Protein AF-A0A167JIA6-F1 (afdb_monomer_lite)

Organism: Phycomyces blakesleeanus (strain ATCC 8743b / DSM 1359 / FGSC 10004 / NBRC 33097 / NRRL 1555) (NCBI:txid763407)

Sequence (153 aa):
ALYAGSQFKGLQTCGSSSYEVVVDIQRVDLNESMLSGYLNIKGLTTEFPELTTYFEGEIIGPKHSFLTRKWQTQQIIDRRHWERFDSFKPYLEIFNRDGFVYDPTNKDFVYMRWKEQFLVPDHRVHTIDGASFAGFYYICYQRSTNKIIGFYY

InterPro domains:
  IPR018618 GID complex substrate-recognition subunit 4/10-like [PF09783] (2-153)
  IPR018618 GID complex substrate-recognition subunit 4/10-like [PTHR14534] (2-153)

Structure (mmCIF, N/CA/C/O backbone):
data_AF-A0A167JIA6-F1
#
_entry.id   AF-A0A167JIA6-F1
#
loop_
_atom_site.group_PDB
_atom_site.id
_atom_site.type_symbol
_atom_site.label_atom_id
_atom_site.label_alt_id
_atom_site.label_comp_id
_atom_site.label_asym_id
_atom_site.label_entity_id
_atom_site.label_seq_id
_atom_site.pdbx_PDB_ins_code
_atom_site.Cartn_x
_atom_site.Cartn_y
_atom_site.Cartn_z
_atom_site.occupancy
_atom_site.B_iso_or_equiv
_atom_site.auth_seq_id
_atom_site.auth_comp_id
_atom_site.auth_asym_id
_atom_site.auth_atom_id
_atom_site.pdbx_PDB_model_num
ATOM 1 N N . ALA A 1 1 ? 6.918 -10.920 7.165 1.00 89.69 1 ALA A N 1
ATOM 2 C CA . ALA A 1 1 ? 6.942 -10.900 5.689 1.00 89.69 1 ALA A CA 1
ATOM 3 C C . ALA A 1 1 ? 5.535 -10.593 5.188 1.00 89.69 1 ALA A C 1
ATOM 5 O O . ALA A 1 1 ? 4.600 -10.849 5.936 1.00 89.69 1 ALA A O 1
ATOM 6 N N . LEU A 1 2 ? 5.374 -10.066 3.971 1.00 94.25 2 LEU A N 1
ATOM 7 C CA . LEU A 1 2 ? 4.064 -9.861 3.342 1.00 94.25 2 LEU A CA 1
ATOM 8 C C . LEU A 1 2 ? 3.553 -11.187 2.755 1.00 94.25 2 LEU A C 1
ATOM 10 O O . LEU A 1 2 ? 4.050 -11.638 1.726 1.00 94.25 2 LEU A O 1
ATOM 14 N N . TYR A 1 3 ? 2.598 -11.824 3.430 1.00 96.31 3 TYR A N 1
ATOM 15 C CA . TYR A 1 3 ? 1.963 -13.078 3.001 1.00 96.31 3 TYR A CA 1
ATOM 16 C C . TYR A 1 3 ? 0.535 -13.197 3.561 1.00 96.31 3 TYR A C 1
ATOM 18 O O . TYR A 1 3 ? 0.153 -12.456 4.466 1.00 96.31 3 TYR A O 1
ATOM 26 N N . ALA A 1 4 ? -0.264 -14.124 3.033 1.00 96.88 4 ALA A N 1
ATOM 27 C CA . ALA A 1 4 ? -1.611 -14.399 3.538 1.00 96.88 4 ALA A CA 1
ATOM 28 C C . ALA A 1 4 ? -1.582 -14.860 5.010 1.00 96.88 4 ALA A C 1
ATOM 30 O O . ALA A 1 4 ? -0.923 -15.840 5.341 1.00 96.88 4 ALA A O 1
ATOM 31 N N . GLY A 1 5 ? -2.282 -14.148 5.891 1.00 96.31 5 GLY A N 1
ATOM 32 C CA . GLY A 1 5 ? -2.278 -14.350 7.343 1.00 96.31 5 GLY A CA 1
ATOM 33 C C . GLY A 1 5 ? -1.228 -13.527 8.098 1.00 96.31 5 GLY A C 1
ATOM 34 O O . GLY A 1 5 ? -1.175 -13.586 9.324 1.00 96.31 5 GLY A O 1
ATOM 35 N N . SER A 1 6 ? -0.387 -12.753 7.402 1.00 97.69 6 SER A N 1
ATOM 36 C CA . SER A 1 6 ? 0.538 -11.825 8.060 1.00 97.69 6 SER A CA 1
ATOM 37 C C . SER A 1 6 ? -0.193 -10.611 8.638 1.00 97.69 6 SER A C 1
ATOM 39 O O . SER A 1 6 ? -1.142 -10.105 8.041 1.00 97.69 6 SER A O 1
ATOM 41 N N . GLN A 1 7 ? 0.286 -10.124 9.785 1.00 98.00 7 GLN A N 1
ATOM 42 C CA . GLN A 1 7 ? -0.252 -8.947 10.462 1.00 98.00 7 GLN A CA 1
ATOM 43 C C . GLN A 1 7 ? 0.830 -7.875 10.620 1.00 98.00 7 GLN A C 1
ATOM 45 O O . GLN A 1 7 ? 1.978 -8.174 10.963 1.00 98.00 7 GLN A O 1
ATOM 50 N N . PHE A 1 8 ? 0.448 -6.619 10.409 1.00 98.19 8 PHE A N 1
ATOM 51 C CA . PHE A 1 8 ? 1.286 -5.445 10.631 1.00 98.19 8 PHE A CA 1
ATOM 52 C C . PHE A 1 8 ? 0.610 -4.515 11.635 1.00 98.19 8 PHE A C 1
ATOM 54 O O . PHE A 1 8 ? -0.603 -4.343 11.608 1.00 98.19 8 PHE A O 1
ATOM 61 N N . LYS A 1 9 ? 1.400 -3.911 12.523 1.00 98.25 9 LYS A N 1
ATOM 62 C CA . LYS A 1 9 ? 0.928 -2.928 13.504 1.00 98.25 9 LYS A CA 1
ATOM 63 C C . LYS A 1 9 ? 1.718 -1.645 13.341 1.00 98.25 9 LYS A C 1
ATOM 65 O O . LYS A 1 9 ? 2.930 -1.695 13.120 1.00 98.25 9 LYS A O 1
ATOM 70 N N . GLY A 1 10 ? 1.045 -0.513 13.449 1.00 97.06 10 GLY A N 1
ATOM 71 C CA . GLY A 1 10 ? 1.667 0.785 13.259 1.00 97.06 10 GLY A CA 1
ATOM 72 C C . GLY A 1 10 ? 0.759 1.926 13.672 1.00 97.06 10 GLY A C 1
ATOM 73 O O . GLY A 1 10 ? -0.178 1.750 14.449 1.00 97.06 10 GLY A O 1
ATOM 74 N N . LEU A 1 11 ? 1.075 3.106 13.150 1.00 97.00 11 LEU A N 1
ATOM 75 C CA . LEU A 1 11 ? 0.368 4.339 13.449 1.00 97.00 11 LEU A CA 1
ATOM 76 C C . LEU A 1 11 ? -0.023 5.038 12.149 1.00 97.00 11 LEU A C 1
ATOM 78 O O . LEU A 1 11 ? 0.791 5.129 11.228 1.00 97.00 11 LEU A O 1
ATOM 82 N N . GLN A 1 12 ? -1.238 5.577 12.108 1.00 95.62 12 GLN A N 1
ATOM 83 C CA . GLN A 1 12 ? -1.645 6.575 11.125 1.00 95.62 12 GLN A CA 1
ATOM 84 C C . GLN A 1 12 ? -1.611 7.950 11.785 1.00 95.62 12 GLN A C 1
ATOM 86 O O . GLN A 1 12 ? -2.302 8.184 12.775 1.00 95.62 12 GLN A O 1
ATOM 91 N N . THR A 1 13 ? -0.810 8.862 11.237 1.00 94.31 13 THR A N 1
ATOM 92 C CA . THR A 1 13 ? -0.661 10.222 11.760 1.00 94.31 13 THR A CA 1
ATOM 93 C C . THR A 1 13 ? -1.334 11.240 10.846 1.00 94.31 13 THR A C 1
ATOM 95 O O . THR A 1 13 ? -1.147 11.234 9.629 1.00 94.31 13 THR A O 1
ATOM 98 N N . CYS A 1 14 ? -2.126 12.131 11.440 1.00 88.38 14 CYS A N 1
ATOM 99 C CA . CYS A 1 14 ? -2.788 13.236 10.756 1.00 88.38 14 CYS A CA 1
ATOM 100 C C . CYS A 1 14 ? -2.626 14.505 11.596 1.00 88.38 14 CYS A C 1
ATOM 102 O O . CYS A 1 14 ? -3.234 14.645 12.657 1.00 88.38 14 CYS A O 1
ATOM 104 N N . GLY A 1 15 ? -1.777 15.430 11.139 1.00 88.19 15 GLY A N 1
ATOM 105 C CA . GLY A 1 15 ? -1.424 16.615 11.921 1.00 88.19 15 GLY A CA 1
ATOM 106 C C . GLY A 1 15 ? -0.779 16.232 13.257 1.00 88.19 15 GLY A C 1
ATOM 107 O O . GLY A 1 15 ? 0.251 15.563 13.276 1.00 88.19 15 GLY A O 1
ATOM 108 N N . SER A 1 16 ? -1.385 16.656 14.367 1.00 89.12 16 SER A N 1
ATOM 109 C CA . SER A 1 16 ? -0.950 16.326 15.732 1.00 89.12 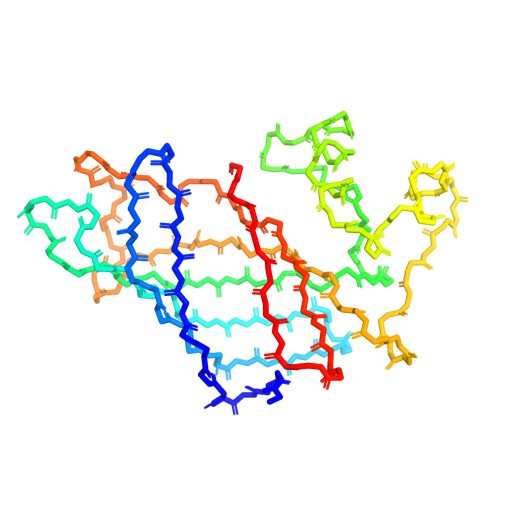16 SER A CA 1
ATOM 110 C C . SER A 1 16 ? -1.551 15.027 16.282 1.00 89.12 16 SER A C 1
ATOM 112 O O . SER A 1 16 ? -1.163 14.592 17.365 1.00 89.12 16 SER A O 1
ATOM 114 N N . SER A 1 17 ? -2.489 14.406 15.565 1.00 91.31 17 SER A N 1
ATOM 115 C CA . SER A 1 17 ? -3.176 13.191 16.002 1.00 91.31 17 SER A CA 1
ATOM 116 C C . SER A 1 17 ? -2.494 11.941 15.454 1.00 91.31 17 SER A C 1
ATOM 118 O O . SER A 1 17 ? -1.991 11.924 14.328 1.00 91.31 17 SER A O 1
ATOM 120 N N . SER A 1 18 ? -2.490 10.878 16.256 1.00 94.56 18 SER A N 1
ATOM 121 C CA . SER A 1 18 ? -1.925 9.577 15.905 1.00 94.56 18 SER A CA 1
ATOM 122 C C . SER A 1 18 ? -2.875 8.477 16.351 1.00 94.56 18 SER A C 1
ATOM 124 O O . SER A 1 18 ? -3.288 8.456 17.508 1.00 94.56 18 SER A O 1
ATOM 126 N N . TYR A 1 19 ? -3.176 7.557 15.444 1.00 94.69 19 TYR A N 1
ATOM 127 C CA . TYR A 1 19 ? -4.131 6.473 15.648 1.00 94.69 19 TYR A CA 1
ATOM 128 C C . TYR A 1 19 ? -3.432 5.131 15.491 1.00 94.69 19 TYR A C 1
ATOM 130 O O . TYR A 1 19 ? -2.643 4.953 14.561 1.00 94.69 19 TYR A O 1
ATOM 138 N N . GLU A 1 20 ? -3.714 4.191 16.389 1.00 96.56 20 GLU A N 1
ATOM 139 C CA . GLU A 1 20 ? -3.228 2.820 16.246 1.00 96.56 20 GLU A CA 1
ATOM 140 C C . GLU A 1 20 ? -3.899 2.154 15.051 1.00 96.56 2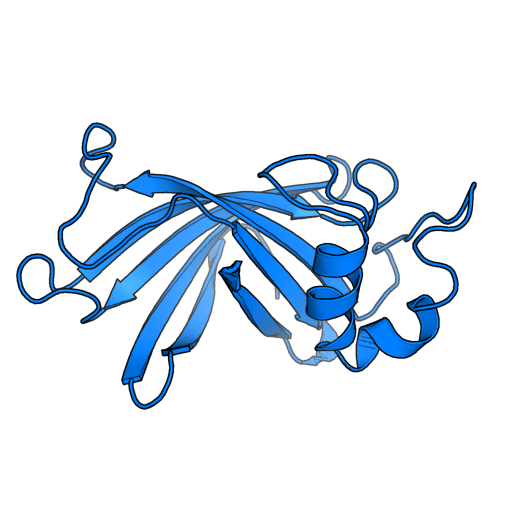0 GLU A C 1
ATOM 142 O O . GLU A 1 20 ? -5.119 2.233 14.895 1.00 96.56 20 GLU A O 1
ATOM 147 N N . VAL A 1 21 ? -3.087 1.492 14.227 1.00 97.50 21 VAL A N 1
ATOM 148 C CA . VAL A 1 21 ? -3.549 0.749 13.058 1.00 97.50 21 VAL A CA 1
ATOM 149 C C . VAL A 1 21 ? -3.028 -0.679 13.104 1.00 97.50 21 VAL A C 1
ATOM 151 O O . VAL A 1 21 ? -1.839 -0.918 13.346 1.00 97.50 21 VAL A O 1
ATOM 154 N N . VAL A 1 22 ? -3.916 -1.626 12.824 1.00 98.12 22 VAL A N 1
ATOM 155 C CA . VAL A 1 22 ? -3.593 -3.034 12.596 1.00 98.12 22 VAL A CA 1
ATOM 156 C C . VAL A 1 22 ? -4.034 -3.406 11.187 1.00 98.12 22 VAL A C 1
ATOM 158 O O . VAL A 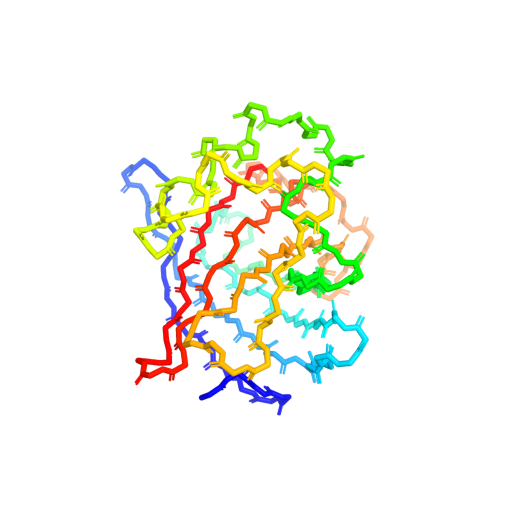1 22 ? -5.146 -3.098 10.773 1.00 98.12 22 VAL A O 1
ATOM 161 N N . VAL A 1 23 ? -3.148 -4.049 10.434 1.00 98.31 23 VAL A N 1
ATOM 162 C CA . VAL A 1 23 ? -3.423 -4.527 9.080 1.00 98.31 23 VAL A CA 1
ATOM 163 C C . VAL A 1 23 ? -3.285 -6.038 9.057 1.00 98.31 23 VAL A C 1
ATOM 165 O O . VAL A 1 23 ? -2.194 -6.556 9.296 1.00 98.31 23 VAL A O 1
ATOM 168 N N . ASP A 1 24 ? -4.368 -6.725 8.711 1.00 98.19 24 ASP A N 1
ATOM 169 C CA . ASP A 1 24 ? -4.422 -8.176 8.550 1.00 98.19 24 ASP A CA 1
ATOM 170 C C . ASP A 1 24 ? -4.494 -8.534 7.068 1.00 98.19 24 ASP A C 1
ATOM 172 O O . ASP A 1 24 ? -5.504 -8.310 6.399 1.00 98.19 24 ASP A O 1
ATOM 176 N N . ILE A 1 25 ? -3.418 -9.108 6.537 1.00 98.44 25 ILE A N 1
ATOM 177 C CA . ILE A 1 25 ? -3.326 -9.476 5.126 1.00 98.44 25 ILE A CA 1
ATOM 178 C C . ILE A 1 25 ? -4.057 -10.797 4.900 1.00 98.44 25 ILE A C 1
ATOM 180 O O . ILE A 1 25 ? -3.692 -11.816 5.477 1.00 98.44 25 ILE A O 1
ATOM 184 N N . GLN A 1 26 ? -5.060 -10.806 4.025 1.00 98.12 26 GLN A N 1
ATOM 185 C CA . GLN A 1 26 ? -5.860 -11.996 3.721 1.00 98.12 26 GLN A CA 1
ATOM 186 C C . GLN A 1 26 ? -5.323 -12.754 2.508 1.00 98.12 26 GLN A C 1
ATOM 188 O O . GLN A 1 26 ? -5.146 -13.970 2.557 1.00 98.12 26 GLN A O 1
ATOM 193 N N . ARG A 1 27 ? -5.014 -12.042 1.421 1.00 97.25 27 ARG A N 1
ATOM 194 C CA . ARG A 1 27 ? -4.503 -12.633 0.178 1.00 97.25 27 ARG A CA 1
ATOM 195 C C . ARG A 1 27 ? -3.344 -11.810 -0.357 1.00 97.25 27 ARG A C 1
ATOM 197 O O . ARG A 1 27 ? -3.383 -10.587 -0.300 1.00 97.25 27 ARG A O 1
ATOM 204 N N . VAL A 1 28 ? -2.345 -12.484 -0.921 1.00 96.81 28 VAL A N 1
ATOM 205 C CA . VAL A 1 28 ? -1.251 -11.864 -1.680 1.00 96.81 28 VAL A CA 1
ATOM 206 C C . VAL A 1 28 ? -1.011 -12.698 -2.927 1.00 96.81 28 VAL A C 1
ATOM 208 O O . VAL A 1 28 ? -0.800 -13.904 -2.826 1.00 96.81 28 VAL A O 1
ATOM 211 N N . ASP A 1 29 ? -1.039 -12.060 -4.090 1.00 95.69 29 ASP A N 1
ATOM 212 C CA . ASP A 1 29 ? -0.821 -12.701 -5.381 1.00 95.69 29 ASP A CA 1
ATOM 213 C C . ASP A 1 29 ? -0.004 -11.765 -6.280 1.00 95.69 29 ASP A C 1
ATOM 215 O O . ASP A 1 29 ? -0.522 -10.829 -6.889 1.00 95.69 29 ASP A O 1
ATOM 219 N N . LEU A 1 30 ? 1.313 -11.989 -6.330 1.00 91.75 30 LEU A N 1
ATOM 220 C CA . LEU A 1 30 ? 2.223 -11.155 -7.124 1.00 91.75 30 LEU A CA 1
ATOM 221 C C . LEU A 1 30 ? 1.986 -11.319 -8.631 1.00 91.75 30 LEU A C 1
ATOM 223 O O . LEU A 1 30 ? 2.121 -10.346 -9.372 1.00 91.75 30 LEU A O 1
ATOM 227 N N . ASN A 1 31 ? 1.588 -12.515 -9.076 1.00 91.75 31 ASN A N 1
ATOM 228 C CA . ASN A 1 31 ? 1.321 -12.802 -10.487 1.00 91.75 31 ASN A CA 1
ATOM 229 C C . ASN A 1 31 ? 0.058 -12.076 -10.958 1.00 91.75 31 ASN A C 1
ATOM 231 O O . ASN A 1 31 ? 0.014 -11.496 -12.048 1.00 91.75 31 ASN A O 1
ATOM 235 N N . GLU A 1 32 ? -0.959 -12.043 -10.098 1.00 95.44 32 GLU A N 1
ATOM 236 C CA . GLU A 1 32 ? -2.153 -11.239 -10.331 1.00 95.44 32 GLU A CA 1
ATOM 237 C C . GLU A 1 32 ? -1.971 -9.758 -10.005 1.00 95.44 32 GLU A C 1
ATOM 239 O O . GLU A 1 32 ? -2.814 -8.950 -10.374 1.00 95.44 32 GLU A O 1
ATOM 244 N N . SER A 1 33 ? -0.826 -9.375 -9.432 1.00 97.06 33 SER A N 1
ATOM 245 C CA . SER A 1 33 ? -0.548 -8.012 -8.972 1.00 97.06 33 SER A CA 1
ATOM 246 C C . SER A 1 33 ? -1.624 -7.499 -8.007 1.00 97.06 33 SER A C 1
ATOM 248 O O . SER A 1 33 ? -1.989 -6.325 -8.030 1.00 97.06 33 SER A O 1
ATOM 250 N N . MET A 1 34 ? -2.118 -8.387 -7.142 1.00 97.06 34 MET A N 1
ATOM 251 C CA . MET A 1 34 ? -3.221 -8.127 -6.224 1.00 97.06 34 MET A CA 1
ATOM 252 C C . MET A 1 34 ? -2.883 -8.533 -4.792 1.00 97.06 34 MET A C 1
ATOM 254 O O . MET A 1 34 ? -2.139 -9.480 -4.533 1.00 97.06 34 MET A O 1
ATOM 258 N N . LEU A 1 35 ? -3.501 -7.843 -3.843 1.00 98.06 35 LEU A N 1
ATOM 259 C CA . LEU A 1 35 ? -3.606 -8.281 -2.459 1.00 98.06 35 LEU A CA 1
ATOM 260 C C . LEU A 1 35 ? -4.928 -7.811 -1.858 1.00 98.06 35 LEU A C 1
ATOM 262 O O . LEU A 1 35 ? -5.595 -6.945 -2.414 1.00 98.06 35 LEU A O 1
ATOM 266 N N . SER A 1 36 ? -5.299 -8.358 -0.713 1.00 98.44 36 SER A N 1
ATOM 267 C CA . SER A 1 36 ? -6.419 -7.839 0.064 1.00 98.44 36 SER A CA 1
ATOM 268 C C . SER A 1 36 ? -6.212 -8.081 1.545 1.00 98.44 36 SER A C 1
ATOM 270 O O . SER A 1 36 ? -5.400 -8.921 1.952 1.00 98.44 36 SER A O 1
ATOM 272 N N . GLY A 1 37 ? -6.937 -7.327 2.358 1.00 98.38 37 GLY A N 1
ATOM 273 C CA . GLY A 1 37 ? -6.804 -7.396 3.799 1.00 98.38 37 GLY A CA 1
ATOM 274 C C . GLY A 1 37 ? -7.865 -6.602 4.535 1.00 98.38 37 GLY A C 1
ATOM 275 O O . GLY A 1 37 ? -8.760 -6.010 3.931 1.00 98.38 37 GLY A O 1
ATOM 276 N N . TYR A 1 38 ? -7.723 -6.584 5.852 1.00 98.12 38 TYR A N 1
ATOM 277 C CA . TYR A 1 38 ? -8.474 -5.703 6.729 1.00 98.12 38 TYR A CA 1
ATOM 278 C C . TYR A 1 38 ? -7.546 -4.636 7.292 1.00 98.12 38 TYR A C 1
ATOM 280 O O . TYR A 1 38 ? -6.421 -4.941 7.689 1.00 98.12 38 TYR A O 1
ATOM 288 N N . LEU A 1 39 ? -8.018 -3.395 7.313 1.00 97.88 39 LEU A N 1
ATOM 289 C CA . LEU A 1 39 ? -7.381 -2.289 8.009 1.00 97.88 39 LEU A CA 1
ATOM 290 C C . LEU A 1 39 ? -8.270 -1.925 9.188 1.00 97.88 39 LEU A C 1
ATOM 292 O O . LEU A 1 39 ? -9.434 -1.579 9.023 1.00 97.88 39 LEU A O 1
ATOM 296 N N . ASN A 1 40 ? -7.712 -2.030 10.381 1.00 96.75 40 ASN A N 1
ATOM 297 C CA . ASN A 1 40 ? -8.353 -1.673 11.627 1.00 96.75 40 ASN A CA 1
ATOM 298 C C . ASN A 1 40 ? -7.681 -0.421 12.188 1.00 96.75 40 ASN A C 1
ATOM 300 O O . ASN A 1 40 ? -6.458 -0.395 12.312 1.00 96.75 40 ASN A O 1
ATOM 304 N N . ILE A 1 41 ? -8.463 0.603 12.516 1.00 94.94 41 ILE A N 1
ATOM 305 C CA . ILE A 1 41 ? -7.988 1.861 13.093 1.00 94.94 41 ILE A CA 1
ATOM 306 C C . ILE A 1 41 ? -8.754 2.184 14.374 1.00 94.94 41 ILE A C 1
ATOM 308 O O . ILE A 1 41 ? -9.983 2.100 14.421 1.00 94.94 41 ILE A O 1
ATOM 312 N N . LYS A 1 42 ? -8.023 2.583 15.417 1.00 93.44 42 LYS A N 1
ATOM 313 C CA . LYS A 1 42 ? -8.588 2.890 16.737 1.00 93.44 42 LYS A CA 1
ATOM 314 C C . LYS A 1 42 ? -8.580 4.379 17.040 1.00 93.44 42 LYS A C 1
ATOM 316 O O . LYS A 1 42 ? -7.598 5.072 16.786 1.00 93.44 42 LYS A O 1
ATOM 321 N N . GLY A 1 43 ? -9.670 4.848 17.641 1.00 88.31 43 GLY A N 1
ATOM 322 C CA . GLY A 1 43 ? -9.820 6.208 18.155 1.00 88.31 43 GLY A CA 1
ATOM 323 C C . GLY A 1 43 ? -10.029 7.280 17.087 1.00 88.31 43 GLY A C 1
ATOM 324 O O . GLY A 1 43 ? -9.889 8.457 17.404 1.00 88.31 43 GLY A O 1
ATOM 325 N N . LEU A 1 44 ? -10.344 6.901 15.841 1.00 86.88 44 LEU A N 1
ATOM 326 C CA . LEU A 1 44 ? -10.555 7.864 14.754 1.00 86.88 44 LEU A CA 1
ATOM 327 C C . LEU A 1 44 ? -11.800 8.733 14.985 1.00 86.88 44 LEU A C 1
ATOM 329 O O . LEU A 1 44 ? -11.793 9.915 14.654 1.00 86.88 44 LEU A O 1
ATOM 333 N N . THR A 1 45 ? -12.851 8.159 15.575 1.00 83.69 45 THR A N 1
ATOM 334 C CA . THR A 1 45 ? -14.106 8.859 15.883 1.00 83.69 45 THR A CA 1
ATOM 335 C C . THR A 1 45 ? -14.525 8.592 17.325 1.00 83.69 45 THR A C 1
ATOM 337 O O . THR A 1 45 ? -14.122 7.593 17.921 1.00 83.69 45 THR A O 1
ATOM 340 N N . THR A 1 46 ? -15.335 9.483 17.901 1.00 81.19 46 THR A N 1
ATOM 341 C CA . THR A 1 46 ? -15.881 9.297 19.255 1.00 81.19 46 THR A CA 1
ATOM 342 C C . THR A 1 46 ? -17.017 8.281 19.297 1.00 81.19 46 THR A C 1
ATOM 344 O O . THR A 1 46 ? -17.219 7.645 20.326 1.00 81.19 46 THR A O 1
ATOM 347 N N . GLU A 1 47 ? -17.763 8.143 18.200 1.00 80.25 47 GLU A N 1
ATOM 348 C CA . GLU A 1 47 ? -18.902 7.227 18.091 1.00 80.25 47 GLU A CA 1
ATOM 349 C C . GLU A 1 47 ? -18.449 5.780 17.865 1.00 80.25 47 GLU A C 1
ATOM 351 O O . GLU A 1 47 ? -18.937 4.863 18.524 1.00 80.25 47 GLU A O 1
ATOM 356 N N . PHE A 1 48 ? -17.459 5.586 16.991 1.00 81.12 48 PHE A N 1
ATOM 357 C CA . PHE A 1 48 ? -16.873 4.285 16.694 1.00 81.12 48 PHE A CA 1
ATOM 358 C C . PHE A 1 48 ? -15.420 4.257 17.182 1.00 81.12 48 PHE A C 1
ATOM 360 O O . PHE A 1 48 ? -14.526 4.754 16.483 1.00 81.12 48 PHE A O 1
ATOM 367 N N . PRO A 1 49 ? -15.157 3.681 18.374 1.00 86.38 49 PRO A N 1
ATOM 368 C CA . PRO A 1 49 ? -13.816 3.649 18.956 1.00 86.38 49 PRO A CA 1
ATOM 369 C C . PRO A 1 49 ? -12.844 2.796 18.137 1.00 86.38 49 PRO A C 1
ATOM 371 O O . PRO A 1 49 ? -11.631 2.951 18.262 1.00 86.38 49 PRO A O 1
ATOM 374 N N . GLU A 1 50 ? -13.364 1.908 17.295 1.00 90.44 50 GLU A N 1
ATOM 375 C CA . GLU A 1 50 ? -12.600 1.050 16.406 1.00 90.44 50 GLU A CA 1
ATOM 376 C C . GLU A 1 50 ? -13.361 0.898 15.088 1.00 90.44 50 GLU A C 1
ATOM 378 O O . GLU A 1 50 ? -14.559 0.614 15.076 1.00 90.44 50 GLU A O 1
ATOM 383 N N . LEU A 1 51 ? -12.663 1.114 13.978 1.00 92.38 51 LEU A N 1
ATOM 384 C CA . LEU A 1 51 ? -13.204 1.001 12.631 1.00 92.38 51 LEU A CA 1
ATOM 385 C C . LEU A 1 51 ? -12.385 -0.024 11.868 1.00 92.38 51 LEU A C 1
ATOM 387 O O . LEU A 1 51 ? -11.160 0.047 11.861 1.00 92.38 51 LEU A O 1
ATOM 391 N N . THR A 1 52 ? -13.064 -0.969 11.223 1.00 95.19 52 THR A N 1
ATOM 392 C CA . THR A 1 52 ? -12.415 -1.969 10.373 1.00 95.19 52 THR A CA 1
ATOM 393 C C . THR A 1 52 ? -12.973 -1.883 8.967 1.00 95.19 52 THR A C 1
ATOM 395 O O . THR A 1 52 ? -14.184 -1.978 8.777 1.00 95.19 52 THR A O 1
ATOM 398 N N . THR A 1 53 ? -12.098 -1.746 7.980 1.00 95.75 53 THR A N 1
ATOM 399 C CA . THR A 1 53 ? -12.442 -1.755 6.559 1.00 95.75 53 THR A CA 1
ATOM 400 C C . THR A 1 53 ? -11.787 -2.934 5.859 1.00 95.75 53 THR A C 1
ATOM 402 O O . THR A 1 53 ? -10.678 -3.354 6.191 1.00 95.75 53 THR A O 1
ATOM 405 N N . TYR A 1 54 ? -12.478 -3.487 4.866 1.00 97.31 54 TYR A N 1
ATOM 406 C CA . TYR A 1 54 ? -11.859 -4.372 3.887 1.00 97.31 54 TYR A CA 1
ATOM 407 C C . TYR A 1 54 ? -11.215 -3.529 2.788 1.00 97.31 54 TYR A C 1
ATOM 409 O O . TYR A 1 54 ? -11.844 -2.600 2.274 1.00 97.31 54 TYR A O 1
ATOM 417 N N . PHE A 1 55 ? -9.991 -3.869 2.391 1.00 98.12 55 PHE A N 1
ATOM 418 C CA . PHE A 1 55 ? -9.310 -3.223 1.276 1.00 98.12 55 PHE A CA 1
ATOM 419 C C . PHE A 1 55 ? -8.873 -4.222 0.211 1.00 98.12 55 PHE A C 1
ATOM 421 O O . PHE A 1 55 ? -8.519 -5.370 0.489 1.00 98.12 55 PHE A O 1
ATOM 428 N N . GLU A 1 56 ? -8.816 -3.719 -1.017 1.00 98.31 56 GLU A N 1
ATOM 429 C CA . GLU A 1 56 ? -8.147 -4.371 -2.136 1.00 98.31 56 GLU A CA 1
ATOM 430 C C . GLU A 1 56 ? -6.928 -3.554 -2.539 1.00 98.31 56 GLU A C 1
ATOM 432 O O . GLU A 1 56 ? -6.948 -2.322 -2.555 1.00 98.31 56 GLU A O 1
ATOM 437 N N . GLY A 1 57 ? -5.843 -4.252 -2.837 1.00 98.31 57 GLY A N 1
ATOM 438 C CA . GLY A 1 57 ? -4.562 -3.671 -3.171 1.00 98.31 57 GLY A CA 1
ATOM 439 C C . GLY A 1 57 ? -4.139 -4.000 -4.593 1.00 98.31 57 GLY A C 1
ATOM 440 O O . GLY A 1 57 ? -4.191 -5.155 -5.009 1.00 98.31 57 GLY A O 1
ATOM 441 N N . GLU A 1 58 ? -3.652 -2.992 -5.307 1.00 98.50 58 GLU A N 1
ATOM 442 C CA . GLU A 1 58 ? -2.903 -3.157 -6.550 1.00 98.50 58 GLU A CA 1
ATOM 443 C C . GLU A 1 58 ? -1.413 -3.173 -6.243 1.00 98.50 58 GLU A C 1
ATOM 445 O O . GLU A 1 58 ? -0.911 -2.257 -5.593 1.00 98.50 58 GLU A O 1
ATOM 450 N N . ILE A 1 59 ? -0.689 -4.164 -6.746 1.00 98.56 59 ILE A N 1
ATOM 451 C CA . ILE A 1 59 ? 0.771 -4.216 -6.670 1.00 98.56 59 ILE A CA 1
ATOM 452 C C . ILE A 1 59 ? 1.332 -3.566 -7.929 1.00 98.56 59 ILE A C 1
ATOM 454 O O . ILE A 1 59 ? 0.992 -3.966 -9.041 1.00 98.56 59 ILE A O 1
ATOM 458 N N . ILE A 1 60 ? 2.191 -2.558 -7.764 1.00 98.50 60 ILE A N 1
ATOM 459 C CA . ILE A 1 60 ? 2.814 -1.884 -8.903 1.00 98.50 60 ILE A CA 1
ATOM 460 C C . ILE A 1 60 ? 3.726 -2.870 -9.623 1.00 98.50 60 ILE A C 1
ATOM 462 O O . ILE A 1 60 ? 4.584 -3.511 -9.013 1.00 98.50 60 ILE A O 1
ATOM 466 N N . GLY A 1 61 ? 3.532 -2.977 -10.930 1.00 96.94 61 GLY A N 1
ATOM 467 C CA . GLY A 1 61 ? 4.099 -4.041 -11.734 1.00 96.94 61 GLY A CA 1
ATOM 468 C C . GLY A 1 61 ? 3.723 -3.923 -13.212 1.00 96.94 61 GLY A C 1
ATOM 469 O O . GLY A 1 61 ? 3.230 -2.881 -13.652 1.00 96.94 61 GLY A O 1
ATOM 470 N N . PRO A 1 62 ? 3.863 -5.017 -13.976 1.00 94.38 62 PRO A N 1
ATOM 471 C CA . PRO A 1 62 ? 3.422 -5.086 -15.369 1.00 94.38 62 PRO A CA 1
ATOM 472 C C . PRO A 1 62 ? 1.928 -4.790 -15.576 1.00 94.38 62 PRO A C 1
ATOM 474 O O . PRO A 1 62 ? 1.563 -4.188 -16.582 1.00 94.38 62 PRO A O 1
ATOM 477 N N . LYS A 1 63 ? 1.063 -5.186 -14.628 1.00 96.56 63 LYS A N 1
ATOM 478 C CA . LYS A 1 63 ? -0.395 -4.957 -14.696 1.00 96.56 63 LYS A CA 1
ATOM 479 C C . LYS A 1 63 ? -0.804 -3.554 -14.241 1.00 96.56 63 LYS A C 1
ATOM 481 O O . LYS A 1 63 ? -1.742 -2.977 -14.786 1.00 96.56 63 LYS A O 1
ATOM 486 N N . HIS A 1 64 ? -0.093 -2.991 -13.266 1.00 97.50 64 HIS A N 1
ATOM 487 C CA . HIS A 1 64 ? -0.432 -1.712 -12.652 1.00 97.50 64 HIS A CA 1
ATOM 488 C C . HIS A 1 64 ? 0.772 -0.770 -12.657 1.00 97.50 64 HIS A C 1
ATOM 490 O O . HIS A 1 64 ? 1.716 -0.949 -11.892 1.00 97.50 64 HIS A O 1
ATOM 496 N N . SER A 1 65 ? 0.724 0.276 -13.484 1.00 97.56 65 SER A N 1
ATOM 497 C CA . SER A 1 65 ? 1.782 1.293 -13.524 1.00 97.56 65 SER A CA 1
ATOM 498 C C . SER A 1 65 ? 1.755 2.211 -12.293 1.00 97.56 65 SER A C 1
ATOM 500 O O . SER A 1 65 ? 0.774 2.238 -11.542 1.00 97.56 65 SER A O 1
ATOM 502 N N . PHE A 1 66 ? 2.799 3.023 -12.107 1.00 98.31 66 PHE A N 1
ATOM 503 C CA . PHE A 1 66 ? 2.816 4.073 -11.079 1.00 98.31 66 PHE A CA 1
ATOM 504 C C . PHE A 1 66 ? 1.796 5.194 -11.331 1.00 98.31 66 PHE A C 1
ATOM 506 O O . PHE A 1 66 ? 1.383 5.842 -10.372 1.00 98.31 66 PHE A O 1
ATOM 513 N N . LEU A 1 67 ? 1.368 5.402 -12.583 1.00 97.81 67 LEU A N 1
ATOM 514 C CA . LEU A 1 67 ? 0.284 6.325 -12.918 1.00 97.81 67 LEU A CA 1
ATOM 515 C C . LEU A 1 67 ? -1.055 5.679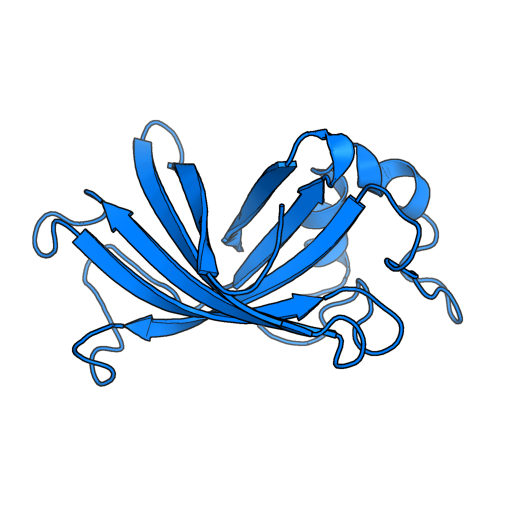 -12.562 1.00 97.81 67 LEU A C 1
ATOM 517 O O . LEU A 1 67 ? -1.418 4.649 -13.133 1.00 97.81 67 LEU A O 1
ATOM 521 N N . THR A 1 68 ? -1.791 6.297 -11.644 1.00 97.75 68 THR A N 1
ATOM 522 C CA . THR A 1 68 ? -3.020 5.722 -11.091 1.00 97.75 68 THR A CA 1
ATOM 523 C C . THR A 1 68 ? -4.168 5.779 -12.100 1.00 97.75 68 THR A C 1
ATOM 525 O O . THR A 1 68 ? -4.836 4.773 -12.312 1.00 97.75 68 THR A O 1
ATOM 528 N N . ARG A 1 69 ? -4.373 6.919 -12.782 1.00 96.19 69 ARG A N 1
ATOM 529 C CA . ARG A 1 69 ? -5.385 7.110 -13.857 1.00 96.19 69 ARG A CA 1
ATOM 530 C C . ARG A 1 69 ? -6.840 6.788 -13.464 1.00 96.19 69 ARG A C 1
ATOM 532 O O . ARG A 1 69 ? -7.697 6.619 -14.327 1.00 96.19 69 ARG A O 1
ATOM 539 N N . LYS A 1 70 ? -7.124 6.720 -12.166 1.00 96.31 70 LYS A N 1
ATOM 540 C CA . LYS A 1 70 ? -8.445 6.525 -11.557 1.00 96.31 70 LYS A CA 1
ATOM 541 C C . LYS A 1 70 ? -8.462 7.207 -10.190 1.00 96.31 70 LYS A C 1
ATOM 543 O O . LYS A 1 70 ? -7.489 7.864 -9.834 1.00 96.31 70 LYS A O 1
ATOM 548 N N . TRP A 1 71 ? -9.568 7.089 -9.455 1.00 95.44 71 TRP A N 1
ATOM 549 C CA . TRP A 1 71 ? -9.704 7.642 -8.096 1.00 95.44 71 TRP A CA 1
ATOM 550 C C . TRP A 1 71 ? -9.384 9.143 -8.006 1.00 95.44 71 TRP A C 1
ATOM 552 O O . TRP A 1 71 ? -8.814 9.612 -7.031 1.00 95.44 71 TRP A O 1
ATOM 562 N N . GLN A 1 72 ? -9.758 9.892 -9.052 1.00 93.88 72 GLN A N 1
ATOM 563 C CA . GLN A 1 72 ? -9.538 11.343 -9.174 1.00 93.88 72 GLN A CA 1
ATOM 564 C C . GLN A 1 72 ? -8.056 11.765 -9.141 1.00 93.88 72 GLN A C 1
ATOM 566 O O . GLN A 1 72 ? -7.731 12.936 -8.959 1.00 93.88 72 GLN A O 1
ATOM 571 N N . THR A 1 73 ? -7.143 10.828 -9.394 1.00 95.38 73 THR A N 1
ATOM 572 C CA . THR A 1 73 ? -5.703 11.068 -9.360 1.00 95.38 73 THR A CA 1
ATOM 573 C C . THR A 1 73 ? -5.153 11.458 -10.729 1.00 95.38 73 THR A C 1
ATOM 575 O O . THR A 1 73 ? -5.380 10.789 -11.738 1.00 95.38 73 THR A O 1
ATOM 578 N N . GLN A 1 74 ? -4.351 12.522 -10.742 1.00 95.19 74 GLN A N 1
ATOM 579 C CA . GLN A 1 74 ? -3.570 12.975 -11.893 1.00 95.19 74 GLN A CA 1
ATOM 580 C C . GLN A 1 74 ? -2.079 12.673 -11.690 1.00 95.19 74 GLN A C 1
ATOM 582 O O . GLN A 1 74 ? -1.617 12.531 -10.559 1.00 95.19 74 GLN A O 1
ATOM 587 N N . GLN A 1 75 ? -1.292 12.683 -12.770 1.00 96.38 75 GLN A N 1
ATOM 588 C CA . GLN A 1 75 ? 0.156 12.425 -12.722 1.00 96.38 75 GLN A CA 1
ATOM 589 C C . GLN A 1 75 ? 0.901 13.285 -11.684 1.00 96.38 75 GLN A C 1
ATOM 591 O O . GLN A 1 75 ? 1.823 12.802 -11.031 1.00 96.38 75 GLN A O 1
ATOM 596 N N . ILE A 1 76 ? 0.525 14.559 -11.523 1.00 97.00 76 ILE A N 1
ATOM 597 C CA . ILE A 1 76 ? 1.166 15.448 -10.543 1.00 97.00 76 ILE A CA 1
ATOM 598 C C . ILE A 1 76 ? 0.918 14.996 -9.097 1.00 97.00 76 ILE A C 1
ATOM 600 O O . ILE A 1 76 ? 1.797 15.140 -8.250 1.00 97.00 76 ILE A O 1
ATOM 604 N N . ILE A 1 77 ? -0.254 14.417 -8.823 1.00 97.50 77 ILE A N 1
ATOM 605 C CA . ILE A 1 77 ? -0.603 13.856 -7.515 1.00 97.50 77 ILE A CA 1
ATOM 606 C C . ILE A 1 77 ? 0.187 12.568 -7.287 1.00 97.50 77 ILE A C 1
ATOM 608 O O . ILE A 1 77 ? 0.787 12.427 -6.223 1.00 97.50 77 ILE A O 1
ATOM 612 N N . ASP A 1 78 ? 0.260 11.688 -8.294 1.00 98.19 78 ASP A N 1
ATOM 613 C CA . ASP A 1 78 ? 1.082 10.472 -8.234 1.00 98.19 78 ASP A CA 1
ATOM 614 C C . ASP A 1 78 ? 2.546 10.811 -7.934 1.00 98.19 78 ASP A C 1
ATOM 616 O O . ASP A 1 78 ? 3.130 10.243 -7.014 1.00 98.19 78 ASP A O 1
ATOM 620 N N . ARG A 1 79 ? 3.130 11.786 -8.648 1.00 98.00 79 ARG A N 1
ATOM 621 C CA . ARG A 1 79 ? 4.508 12.241 -8.405 1.00 98.00 79 ARG A CA 1
ATOM 622 C C . ARG A 1 79 ? 4.700 12.678 -6.951 1.00 98.00 79 ARG A C 1
ATOM 624 O O . ARG A 1 79 ? 5.604 12.174 -6.294 1.00 98.00 79 ARG A O 1
ATOM 631 N N . ARG A 1 80 ? 3.825 13.556 -6.446 1.00 97.88 80 ARG A N 1
ATOM 632 C CA . ARG A 1 80 ? 3.892 14.097 -5.075 1.00 97.88 80 ARG A CA 1
ATOM 633 C C . ARG A 1 80 ? 3.769 13.036 -3.985 1.00 97.88 80 ARG A C 1
ATOM 635 O O . ARG A 1 80 ? 4.326 13.211 -2.908 1.00 97.88 80 ARG A O 1
ATOM 642 N N . HIS A 1 81 ? 3.024 11.959 -4.223 1.00 98.25 81 HIS A N 1
ATOM 643 C CA . HIS A 1 81 ? 2.891 10.884 -3.239 1.00 98.25 81 HIS A CA 1
ATOM 644 C C . HIS A 1 81 ? 4.046 9.896 -3.329 1.00 98.25 81 HIS A C 1
ATOM 646 O O . HIS A 1 81 ? 4.640 9.565 -2.303 1.00 98.25 81 HIS A O 1
ATOM 652 N N . TRP A 1 82 ? 4.406 9.462 -4.538 1.00 98.50 82 TRP A N 1
ATOM 653 C CA . TRP A 1 82 ? 5.489 8.503 -4.713 1.00 98.50 82 TRP A CA 1
ATOM 654 C C . TRP A 1 82 ? 6.856 9.080 -4.324 1.00 98.50 82 TRP A C 1
ATOM 656 O O . TRP A 1 82 ? 7.662 8.363 -3.738 1.00 98.50 82 TRP A O 1
ATOM 666 N N . GLU A 1 83 ? 7.115 10.374 -4.549 1.00 97.88 83 GLU A N 1
ATOM 667 C CA . GLU A 1 83 ? 8.394 11.013 -4.186 1.00 97.88 83 GLU A CA 1
ATOM 668 C C . GLU A 1 83 ? 8.677 11.056 -2.678 1.00 97.88 83 GLU A C 1
ATOM 670 O O . GLU A 1 83 ? 9.827 11.227 -2.273 1.00 97.88 83 GLU A O 1
ATOM 675 N N . ARG A 1 84 ? 7.650 10.851 -1.843 1.00 98.06 84 ARG A N 1
ATOM 676 C CA . ARG A 1 84 ? 7.786 10.761 -0.381 1.00 98.06 84 ARG A CA 1
ATOM 677 C C . ARG A 1 84 ? 8.467 9.470 0.068 1.00 98.06 84 ARG A C 1
ATOM 679 O O . ARG A 1 84 ? 8.916 9.392 1.209 1.00 98.06 84 ARG A O 1
ATOM 686 N N . PHE A 1 85 ? 8.543 8.458 -0.796 1.00 98.25 85 PHE A N 1
ATOM 687 C CA . PHE A 1 85 ? 9.335 7.262 -0.543 1.00 98.25 85 PHE A CA 1
ATOM 688 C C . PHE A 1 85 ? 10.752 7.477 -1.076 1.00 98.25 85 PHE A C 1
ATOM 690 O O . PHE A 1 85 ? 10.957 7.589 -2.283 1.00 98.25 85 PHE A O 1
ATOM 697 N N . ASP A 1 86 ? 11.756 7.472 -0.198 1.00 97.88 86 ASP A N 1
ATOM 698 C CA . ASP A 1 86 ? 13.159 7.627 -0.614 1.00 97.88 86 ASP A CA 1
ATOM 699 C C . ASP A 1 86 ? 13.583 6.583 -1.656 1.00 97.88 86 ASP A C 1
ATOM 701 O O . ASP A 1 86 ? 14.320 6.890 -2.594 1.00 97.88 86 ASP A O 1
ATOM 705 N N . SER A 1 87 ? 13.056 5.362 -1.536 1.00 98.06 87 SER A N 1
ATOM 706 C CA . SER A 1 87 ? 13.284 4.269 -2.481 1.00 98.06 87 SER A CA 1
ATOM 707 C C . SER A 1 87 ? 12.724 4.533 -3.882 1.00 98.06 87 SER A C 1
ATOM 709 O O . SER A 1 87 ? 13.140 3.864 -4.834 1.00 98.06 87 SER A O 1
ATOM 711 N N . PHE A 1 88 ? 11.808 5.497 -4.030 1.00 98.19 88 PHE A N 1
ATOM 712 C CA . PHE A 1 88 ? 11.203 5.857 -5.307 1.00 98.19 88 PHE A CA 1
ATOM 713 C C . PHE A 1 88 ? 12.005 6.913 -6.077 1.00 98.19 88 PHE A C 1
ATOM 715 O O . PHE A 1 88 ? 11.853 7.026 -7.292 1.00 98.19 88 PHE A O 1
ATOM 722 N N . LYS A 1 89 ? 12.907 7.651 -5.413 1.00 96.81 89 LYS A N 1
ATOM 723 C CA . LYS A 1 89 ? 13.706 8.729 -6.027 1.00 96.81 89 LYS A CA 1
ATOM 724 C C . LYS A 1 89 ? 14.369 8.355 -7.367 1.00 96.81 89 LYS A C 1
ATOM 726 O O . LYS A 1 89 ? 14.288 9.170 -8.286 1.00 96.81 89 LYS A O 1
ATOM 731 N N . PRO A 1 90 ? 14.945 7.146 -7.555 1.00 97.12 90 PRO A N 1
ATOM 732 C CA . PRO A 1 90 ? 15.522 6.740 -8.842 1.00 97.12 90 PRO A CA 1
ATOM 733 C C . PRO A 1 90 ? 14.522 6.683 -10.009 1.00 97.12 90 PRO A C 1
ATOM 735 O O . PRO A 1 90 ? 14.937 6.702 -11.166 1.00 97.12 90 PRO A O 1
ATOM 738 N N . TYR A 1 91 ? 13.219 6.598 -9.727 1.00 97.44 91 TYR A N 1
ATOM 739 C CA . TYR A 1 91 ? 12.166 6.462 -10.732 1.00 97.44 91 TYR A CA 1
ATOM 740 C C . TYR A 1 91 ? 11.475 7.790 -11.085 1.00 97.44 91 TYR A C 1
ATOM 742 O O . TYR A 1 91 ? 10.710 7.819 -12.045 1.00 97.44 91 TYR A O 1
ATOM 750 N N . LEU A 1 92 ? 11.749 8.896 -10.376 1.00 95.75 92 LEU A N 1
ATOM 751 C CA . LEU A 1 92 ? 11.012 10.169 -10.508 1.00 95.75 92 LEU A CA 1
ATOM 752 C C . LEU A 1 92 ? 10.943 10.728 -11.932 1.00 95.75 92 LEU A C 1
ATOM 754 O O . LEU A 1 92 ? 9.925 11.292 -12.322 1.00 95.75 92 LEU A O 1
ATOM 758 N N . GLU A 1 93 ? 12.009 10.547 -12.706 1.00 95.75 93 GLU A N 1
ATOM 759 C CA . GLU A 1 93 ? 12.127 11.081 -14.068 1.00 95.75 93 GLU A CA 1
ATOM 760 C C . GLU A 1 93 ? 11.799 10.041 -15.152 1.00 95.75 93 GLU A C 1
ATOM 762 O O . GLU A 1 93 ? 11.864 10.348 -16.347 1.00 95.75 93 GLU A O 1
ATOM 767 N N . ILE A 1 94 ? 11.506 8.795 -14.756 1.00 97.00 94 ILE A N 1
ATOM 768 C CA . ILE A 1 94 ? 11.277 7.668 -15.675 1.00 97.00 94 ILE A CA 1
ATOM 769 C C . ILE A 1 94 ? 9.922 6.981 -15.494 1.00 97.00 94 ILE A C 1
ATOM 771 O O . ILE A 1 94 ? 9.466 6.342 -16.435 1.00 97.00 94 ILE A O 1
ATOM 775 N N . PHE A 1 95 ? 9.251 7.123 -14.345 1.00 97.12 95 PHE A N 1
ATOM 776 C CA . PHE A 1 95 ? 8.037 6.358 -14.023 1.00 97.12 95 PHE A CA 1
ATOM 777 C C . PHE A 1 95 ? 6.860 6.614 -14.974 1.00 97.12 95 PHE A C 1
ATOM 779 O O . PHE A 1 95 ? 5.957 5.785 -15.072 1.00 97.12 95 PHE A O 1
ATOM 786 N N . ASN A 1 96 ? 6.856 7.771 -15.637 1.00 94.62 96 ASN A N 1
ATOM 787 C CA . ASN A 1 96 ? 5.835 8.202 -16.585 1.00 94.62 96 ASN A CA 1
ATOM 788 C C . ASN A 1 96 ? 6.285 8.089 -18.051 1.00 94.62 96 ASN A C 1
ATOM 790 O O . ASN A 1 96 ? 5.543 8.527 -18.927 1.00 94.62 96 ASN A O 1
ATOM 794 N N . ARG A 1 97 ? 7.493 7.579 -18.324 1.00 95.88 97 ARG A N 1
ATOM 795 C CA . ARG A 1 97 ? 7.972 7.377 -19.696 1.00 95.88 97 ARG A CA 1
ATOM 796 C C . ARG A 1 97 ? 7.265 6.186 -20.324 1.00 95.88 97 ARG A C 1
ATOM 798 O O . ARG A 1 97 ? 7.036 5.171 -19.664 1.00 95.88 97 ARG A O 1
ATOM 805 N N . ASP A 1 98 ? 6.992 6.292 -21.617 1.00 91.75 98 ASP A N 1
ATOM 806 C CA . ASP A 1 98 ? 6.448 5.179 -22.385 1.00 91.75 98 ASP A CA 1
ATOM 807 C C . ASP A 1 98 ? 7.392 3.970 -22.314 1.00 91.75 98 ASP A C 1
ATOM 809 O O . ASP A 1 98 ? 8.611 4.093 -22.450 1.00 91.75 98 ASP A O 1
ATOM 813 N N . GLY A 1 99 ? 6.823 2.794 -22.047 1.00 90.69 99 GLY A N 1
ATOM 814 C CA . GLY A 1 99 ? 7.568 1.539 -21.919 1.00 90.69 99 GLY A CA 1
ATOM 815 C C . GLY A 1 99 ? 8.262 1.314 -20.571 1.00 90.69 99 GLY A C 1
ATOM 816 O O . GLY A 1 99 ? 8.797 0.226 -20.360 1.00 90.69 99 GLY A O 1
ATOM 817 N N . PHE A 1 100 ? 8.241 2.271 -19.634 1.00 96.06 100 PHE A N 1
ATOM 818 C CA . PHE A 1 100 ? 8.726 2.004 -18.280 1.00 96.06 100 PHE A CA 1
ATOM 819 C C . PHE A 1 100 ? 7.784 1.035 -17.556 1.00 96.06 100 PHE A C 1
ATOM 821 O O . PHE A 1 100 ? 6.599 1.312 -17.371 1.00 96.06 100 PHE A O 1
ATOM 828 N N . VAL A 1 101 ? 8.336 -0.088 -17.097 1.00 96.12 101 VAL A N 1
ATOM 829 C CA . VAL A 1 101 ? 7.620 -1.086 -16.302 1.00 96.12 101 VAL A CA 1
ATOM 830 C C . VAL A 1 101 ? 8.452 -1.422 -15.075 1.00 96.12 101 VAL A C 1
ATOM 832 O O . VAL A 1 101 ? 9.613 -1.819 -15.176 1.00 96.12 101 VAL A O 1
ATOM 835 N N . TYR A 1 102 ? 7.848 -1.257 -13.903 1.00 96.94 102 TYR A N 1
ATOM 836 C CA . TYR A 1 102 ? 8.435 -1.726 -12.659 1.00 96.94 102 TYR A CA 1
ATOM 837 C C . TYR A 1 102 ? 8.216 -3.234 -12.525 1.00 96.94 102 TYR A C 1
ATOM 839 O O . TYR A 1 102 ? 7.117 -3.715 -12.780 1.00 96.94 102 TYR A O 1
ATOM 847 N N . ASP A 1 103 ? 9.239 -3.973 -12.100 1.00 95.81 103 ASP A N 1
ATOM 848 C CA . ASP A 1 103 ? 9.118 -5.391 -11.754 1.00 95.81 103 ASP A CA 1
ATOM 849 C C . ASP A 1 103 ? 9.458 -5.580 -10.267 1.00 95.81 103 ASP A C 1
ATOM 851 O O . ASP A 1 103 ? 10.625 -5.414 -9.888 1.00 95.81 103 ASP A O 1
ATOM 855 N N . PRO A 1 104 ? 8.472 -5.911 -9.411 1.00 95.31 104 PRO A N 1
ATOM 856 C CA . PRO A 1 104 ? 8.690 -6.111 -7.985 1.00 95.31 104 PRO A CA 1
ATOM 857 C C . PRO A 1 104 ? 9.332 -7.467 -7.647 1.00 95.31 104 PRO A C 1
ATOM 859 O O . PRO A 1 104 ? 9.697 -7.676 -6.491 1.00 95.31 104 PRO A O 1
ATOM 862 N N . THR A 1 105 ? 9.465 -8.412 -8.586 1.00 92.31 105 THR A N 1
ATOM 863 C CA . THR A 1 105 ? 9.808 -9.820 -8.291 1.00 92.31 105 THR A CA 1
ATOM 864 C C . THR A 1 105 ? 11.101 -9.943 -7.486 1.00 92.31 105 THR A C 1
ATOM 866 O O . THR A 1 105 ? 11.098 -10.517 -6.401 1.00 92.31 105 THR A O 1
ATOM 869 N N . ASN A 1 106 ? 12.172 -9.277 -7.924 1.00 91.25 106 ASN A N 1
ATOM 870 C CA . ASN A 1 106 ? 13.499 -9.347 -7.297 1.00 91.25 106 ASN A CA 1
ATOM 871 C C . ASN A 1 106 ? 13.944 -8.023 -6.649 1.00 91.25 106 ASN A C 1
ATOM 873 O O . ASN A 1 106 ? 15.138 -7.754 -6.522 1.00 91.25 106 ASN A O 1
ATOM 877 N N . LYS A 1 107 ? 12.999 -7.155 -6.272 1.00 96.12 107 LYS A N 1
ATOM 878 C CA . LYS A 1 107 ? 13.289 -5.857 -5.638 1.00 96.12 107 LYS A CA 1
ATOM 879 C C . LYS A 1 107 ? 13.069 -5.915 -4.130 1.00 96.12 107 LYS A C 1
ATOM 881 O O . LYS A 1 107 ? 12.221 -6.656 -3.654 1.00 96.12 107 LYS A O 1
ATOM 886 N N . ASP A 1 108 ? 13.810 -5.120 -3.363 1.00 97.94 108 ASP A N 1
ATOM 887 C CA . ASP A 1 108 ? 13.566 -5.019 -1.915 1.00 97.94 108 ASP A CA 1
ATOM 888 C C . ASP A 1 108 ? 12.245 -4.292 -1.609 1.00 97.94 108 ASP A C 1
ATOM 890 O O . ASP A 1 108 ? 11.565 -4.594 -0.633 1.00 97.94 108 ASP A O 1
ATOM 894 N N . PHE A 1 109 ? 11.855 -3.361 -2.478 1.00 98.38 109 PHE A N 1
ATOM 895 C CA . PHE A 1 109 ? 10.652 -2.554 -2.324 1.00 98.38 109 PHE A CA 1
ATOM 896 C C . PHE A 1 109 ? 9.509 -3.115 -3.168 1.00 98.38 109 PHE A C 1
ATOM 898 O O . PHE A 1 109 ? 9.708 -3.513 -4.311 1.00 98.38 109 PHE A O 1
ATOM 905 N N . VAL A 1 110 ? 8.306 -3.131 -2.608 1.00 98.38 110 VAL A N 1
ATOM 906 C CA . VAL A 1 110 ? 7.064 -3.480 -3.297 1.00 98.38 110 VAL A CA 1
ATOM 907 C C . VAL A 1 110 ? 6.114 -2.309 -3.117 1.00 98.38 110 VAL A C 1
ATOM 909 O O . VAL A 1 110 ? 5.622 -2.057 -2.016 1.00 98.38 110 VAL A O 1
ATOM 912 N N . TYR A 1 111 ? 5.887 -1.571 -4.197 1.00 98.69 111 TYR A N 1
ATOM 913 C CA . TYR A 1 111 ? 4.936 -0.468 -4.205 1.00 98.69 111 TYR A CA 1
ATOM 914 C C . TYR A 1 111 ? 3.532 -1.004 -4.440 1.00 98.69 111 TYR A C 1
ATOM 916 O O . TYR A 1 111 ? 3.343 -1.942 -5.217 1.00 98.69 111 TYR A O 1
ATOM 924 N N . MET A 1 112 ? 2.547 -0.413 -3.775 1.00 98.69 112 MET A N 1
ATOM 925 C CA . MET A 1 112 ? 1.151 -0.816 -3.884 1.00 98.69 112 MET A CA 1
ATOM 926 C C . MET A 1 112 ? 0.219 0.390 -3.766 1.00 98.69 112 MET A C 1
ATOM 928 O O . MET A 1 112 ? 0.602 1.430 -3.230 1.00 98.69 112 MET A O 1
ATOM 932 N N . ARG A 1 113 ? -1.025 0.233 -4.212 1.00 98.81 113 ARG A N 1
ATOM 933 C CA . ARG A 1 113 ? -2.130 1.131 -3.858 1.00 98.81 113 ARG A CA 1
ATOM 934 C C . ARG A 1 113 ? -3.216 0.350 -3.149 1.00 98.81 113 ARG A C 1
ATOM 936 O O . ARG A 1 113 ? -3.653 -0.649 -3.704 1.00 98.81 113 ARG A O 1
ATOM 943 N N . TRP A 1 114 ? -3.645 0.770 -1.962 1.00 98.62 114 TRP A N 1
ATOM 944 C CA . TRP A 1 114 ? -4.708 0.091 -1.208 1.00 98.62 114 TRP A CA 1
ATOM 945 C C . TRP A 1 114 ? -5.977 0.928 -1.200 1.00 98.62 114 TRP A C 1
ATOM 947 O O . TRP A 1 114 ? -5.967 2.058 -0.716 1.00 98.62 114 TRP A O 1
ATOM 957 N N . LYS A 1 115 ? -7.066 0.368 -1.723 1.00 97.88 115 LYS A N 1
ATOM 958 C CA . LYS A 1 115 ? -8.386 0.991 -1.759 1.00 97.88 115 LYS A CA 1
ATOM 959 C C . LYS A 1 115 ? -9.317 0.257 -0.805 1.00 97.88 115 LYS A C 1
ATOM 961 O O . LYS A 1 115 ? -9.673 -0.897 -1.046 1.00 97.88 115 LYS A O 1
ATOM 966 N N . GLU A 1 116 ? -9.728 0.946 0.250 1.00 96.38 116 GLU A N 1
ATOM 967 C CA . GLU A 1 116 ? -10.796 0.494 1.139 1.00 96.38 116 GLU A CA 1
ATOM 968 C C . GLU A 1 116 ? -12.126 0.458 0.377 1.00 96.38 116 GLU A C 1
ATOM 970 O O . GLU A 1 116 ? -12.439 1.375 -0.390 1.00 96.38 116 GLU A O 1
ATOM 975 N N . GLN A 1 117 ? -12.883 -0.619 0.565 1.00 93.88 117 GLN A N 1
ATOM 976 C CA . GLN A 1 117 ? -14.126 -0.890 -0.157 1.00 93.88 117 GLN A CA 1
ATOM 977 C C . GLN A 1 117 ? -15.346 -0.649 0.731 1.00 93.88 117 GLN A C 1
ATOM 979 O O . GLN A 1 117 ? -16.266 0.065 0.343 1.00 93.88 117 GLN A O 1
ATOM 984 N N . PHE A 1 118 ? -15.355 -1.245 1.924 1.00 92.38 118 PHE A N 1
ATOM 985 C CA . PHE A 1 118 ? -16.492 -1.206 2.840 1.00 92.38 118 PHE A CA 1
ATOM 986 C C . PHE A 1 118 ? -16.061 -1.488 4.280 1.00 92.38 118 PHE A C 1
ATOM 988 O O . PHE A 1 118 ? -15.002 -2.073 4.525 1.00 92.38 118 PHE A O 1
ATOM 995 N N . LEU A 1 119 ? -16.912 -1.089 5.224 1.00 91.75 119 LEU A N 1
ATOM 996 C CA . LEU A 1 119 ? -16.753 -1.365 6.647 1.00 91.75 119 LEU A CA 1
ATOM 997 C C . LEU A 1 119 ? -17.169 -2.795 7.000 1.00 91.75 119 LEU A C 1
ATOM 999 O O . LEU A 1 119 ? -18.007 -3.414 6.345 1.00 91.75 119 LEU A O 1
ATOM 1003 N N . VAL A 1 120 ? -16.582 -3.305 8.074 1.00 89.44 120 VAL A N 1
ATOM 1004 C CA . VAL A 1 120 ? -16.885 -4.604 8.668 1.00 89.44 120 VAL A CA 1
ATOM 1005 C C . VAL A 1 120 ? -17.292 -4.372 10.128 1.00 89.44 120 VAL A C 1
ATOM 1007 O O . VAL A 1 120 ? -16.616 -3.613 10.822 1.00 89.44 120 VAL A O 1
ATOM 1010 N N . PRO A 1 121 ? -18.371 -5.011 10.622 1.00 85.31 121 PRO A N 1
ATOM 1011 C CA . PRO A 1 121 ? -19.191 -6.022 9.943 1.00 85.31 121 PRO A CA 1
ATOM 1012 C C . PRO A 1 121 ? -20.258 -5.459 8.991 1.00 85.31 121 PRO A C 1
ATOM 1014 O O . PRO A 1 121 ? -20.781 -6.211 8.166 1.00 85.31 121 PRO A O 1
ATOM 1017 N N . ASP A 1 122 ? -20.591 -4.171 9.086 1.00 84.50 122 ASP A N 1
ATOM 1018 C CA . ASP A 1 122 ? -21.676 -3.583 8.300 1.00 84.50 122 ASP A CA 1
ATOM 1019 C C . ASP A 1 122 ? -21.175 -2.900 7.019 1.00 84.50 122 ASP A C 1
ATOM 1021 O O . ASP A 1 122 ? -20.752 -1.745 7.016 1.00 84.50 122 ASP A O 1
ATOM 1025 N N . HIS A 1 123 ? -21.286 -3.615 5.899 1.00 80.25 123 HIS A N 1
ATOM 1026 C CA . HIS A 1 123 ? -20.886 -3.135 4.576 1.00 80.25 123 HIS A CA 1
ATOM 1027 C C . HIS A 1 123 ? -21.832 -2.079 3.977 1.00 80.25 123 HIS A C 1
ATOM 1029 O O . HIS A 1 123 ? -21.547 -1.552 2.901 1.00 80.25 123 HIS A O 1
ATOM 1035 N N . ARG A 1 124 ? -22.973 -1.793 4.621 1.00 79.38 124 ARG A N 1
ATOM 1036 C CA . ARG A 1 124 ? -23.972 -0.819 4.143 1.00 79.38 124 ARG A CA 1
ATOM 1037 C C . ARG A 1 124 ? -23.702 0.594 4.650 1.00 79.38 124 ARG A C 1
ATOM 1039 O O . ARG A 1 124 ? -24.308 1.546 4.162 1.00 79.38 124 ARG A O 1
ATOM 1046 N N . VAL A 1 125 ? -22.809 0.740 5.627 1.00 78.88 125 VAL A N 1
ATOM 1047 C CA . VAL A 1 125 ? -22.382 2.046 6.127 1.00 78.88 125 VAL A CA 1
ATOM 1048 C C . VAL A 1 125 ? -21.402 2.651 5.123 1.00 78.88 125 VAL A C 1
ATOM 1050 O O . VAL A 1 125 ? -20.311 2.131 4.895 1.00 78.88 125 VAL A O 1
ATOM 1053 N N . HIS A 1 126 ? -21.805 3.758 4.501 1.00 71.25 126 HIS A N 1
ATOM 1054 C CA . HIS A 1 126 ? -21.014 4.456 3.479 1.00 71.25 126 HIS A CA 1
ATOM 1055 C C . HIS A 1 126 ? -20.468 5.807 3.949 1.00 71.25 126 HIS A C 1
ATOM 1057 O O . HIS A 1 126 ? -19.600 6.386 3.300 1.00 71.25 126 HIS A O 1
ATOM 1063 N N . THR A 1 127 ? -20.966 6.306 5.077 1.00 70.44 127 THR A N 1
ATOM 1064 C CA . THR A 1 127 ? -20.586 7.588 5.666 1.00 70.44 127 THR A CA 1
ATOM 1065 C C . THR A 1 127 ? -20.426 7.406 7.164 1.00 70.44 127 THR A C 1
ATOM 1067 O O . THR A 1 127 ? -21.312 6.846 7.806 1.00 70.44 127 THR A O 1
ATOM 1070 N N . ILE A 1 128 ? -19.308 7.882 7.703 1.00 77.81 128 ILE A N 1
ATOM 1071 C CA . ILE A 1 128 ? -19.071 7.973 9.141 1.00 77.81 128 ILE A CA 1
ATOM 1072 C C . ILE A 1 128 ? -18.856 9.447 9.457 1.00 77.81 128 ILE A C 1
ATOM 1074 O O . ILE A 1 128 ? -18.051 10.113 8.802 1.00 77.81 128 ILE A O 1
ATOM 1078 N N . ASP A 1 129 ? -19.546 9.965 10.465 1.00 74.25 129 ASP A N 1
ATOM 1079 C CA . ASP A 1 129 ? -19.325 11.340 10.891 1.00 74.25 129 ASP A CA 1
ATOM 1080 C C . ASP A 1 129 ? -17.894 11.505 11.423 1.00 74.25 129 ASP A C 1
ATOM 1082 O O . ASP A 1 129 ? -17.439 10.811 12.332 1.00 74.25 129 ASP A O 1
ATOM 1086 N N . GLY A 1 130 ? -17.151 12.423 10.803 1.00 70.62 130 GLY A N 1
ATOM 1087 C CA . GLY A 1 130 ? -15.752 12.690 11.141 1.00 70.62 130 GLY A CA 1
ATOM 1088 C C . GLY A 1 130 ? -14.722 11.746 10.507 1.00 70.62 130 GLY A C 1
ATOM 1089 O O . GLY A 1 130 ? -13.534 11.926 10.766 1.00 70.62 130 GLY A O 1
ATOM 1090 N N . ALA A 1 131 ? -15.119 10.793 9.653 1.00 77.88 131 ALA A N 1
ATOM 1091 C CA . ALA A 1 131 ? -14.186 9.902 8.956 1.00 77.88 131 ALA A CA 1
ATOM 1092 C C . ALA A 1 131 ? -14.616 9.580 7.513 1.00 77.88 131 ALA A C 1
ATOM 1094 O O . ALA A 1 131 ? -15.794 9.550 7.172 1.00 77.88 131 ALA A O 1
ATOM 1095 N N . SER A 1 132 ? -13.645 9.308 6.638 1.00 79.62 132 SER A N 1
ATOM 1096 C CA . SER A 1 132 ? -13.907 8.873 5.262 1.00 79.62 132 SER A CA 1
ATOM 1097 C C . SER A 1 132 ? -12.833 7.907 4.781 1.00 79.62 132 SER A C 1
ATOM 1099 O O . SER A 1 132 ? -11.649 8.160 4.983 1.00 79.62 132 SER A O 1
ATOM 1101 N N . PHE A 1 133 ? -13.271 6.847 4.099 1.00 83.38 133 PHE A N 1
ATOM 1102 C CA . PHE A 1 133 ? -12.445 5.845 3.411 1.00 83.38 133 PHE A CA 1
ATOM 1103 C C . PHE A 1 133 ? -12.641 5.901 1.878 1.00 83.38 133 PHE A C 1
ATOM 1105 O O . PHE A 1 133 ? -12.407 4.940 1.138 1.00 83.38 133 PHE A O 1
ATOM 1112 N N . ALA A 1 134 ? -13.126 7.039 1.365 1.00 87.81 134 ALA A N 1
ATOM 1113 C CA . ALA A 1 134 ? -13.382 7.233 -0.063 1.00 87.81 134 ALA A CA 1
ATOM 1114 C C . ALA A 1 134 ? -12.093 7.253 -0.906 1.00 87.81 134 ALA A C 1
ATOM 1116 O O . ALA A 1 134 ? -12.120 6.859 -2.076 1.00 87.81 134 ALA A O 1
ATOM 1117 N N . GLY A 1 135 ? -10.984 7.678 -0.301 1.00 93.69 135 GLY A N 1
ATOM 1118 C CA . GLY A 1 135 ? -9.659 7.757 -0.900 1.00 93.69 135 GLY A CA 1
ATOM 1119 C C . GLY A 1 135 ? -8.952 6.407 -0.988 1.00 93.69 135 GLY A C 1
ATOM 1120 O O . GLY A 1 135 ? -9.582 5.345 -0.945 1.00 93.69 135 GLY A O 1
ATOM 1121 N N . PHE A 1 136 ? -7.633 6.446 -1.144 1.00 97.69 136 PHE A N 1
ATOM 1122 C CA . PHE A 1 136 ? -6.778 5.257 -1.158 1.00 97.69 1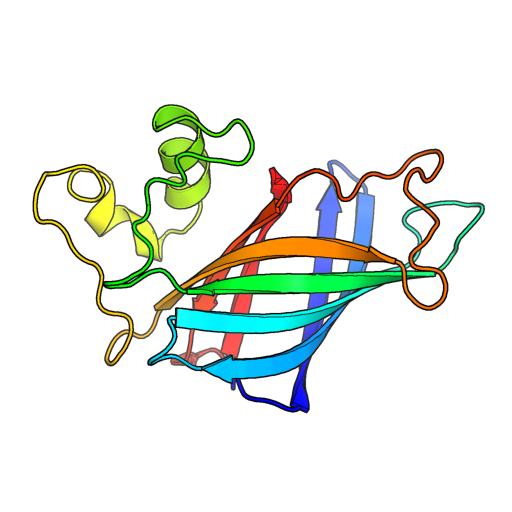36 PHE A CA 1
ATOM 1123 C C . PHE A 1 136 ? -5.390 5.567 -0.595 1.00 97.69 136 PHE A C 1
ATOM 1125 O O . PHE A 1 136 ? -4.977 6.717 -0.475 1.00 97.69 136 PHE A O 1
ATOM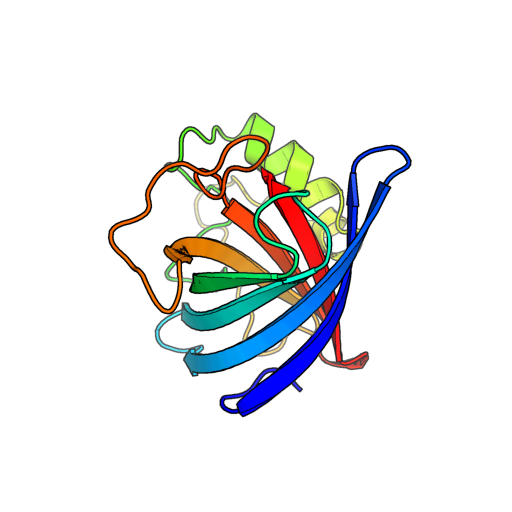 1132 N N . TYR A 1 137 ? -4.633 4.524 -0.279 1.00 98.31 137 TYR A N 1
ATOM 1133 C CA . TYR A 1 137 ? -3.268 4.657 0.209 1.00 98.31 137 TYR A CA 1
ATOM 1134 C C . TYR A 1 137 ? -2.257 4.369 -0.891 1.00 98.31 137 TYR A C 1
ATOM 1136 O O . TYR A 1 137 ? -2.327 3.331 -1.546 1.00 98.31 137 TYR A O 1
ATOM 1144 N N . TYR A 1 138 ? -1.253 5.228 -1.017 1.00 98.75 138 TYR A N 1
ATOM 1145 C CA . TYR A 1 138 ? 0.029 4.893 -1.626 1.00 98.75 138 TYR A CA 1
ATOM 1146 C C . TYR A 1 138 ? 0.863 4.134 -0.604 1.00 98.75 138 TYR A C 1
ATOM 1148 O O . TYR A 1 138 ? 1.060 4.632 0.501 1.00 98.75 138 TYR A O 1
ATOM 1156 N N . ILE A 1 139 ? 1.360 2.951 -0.952 1.00 98.75 139 ILE A N 1
ATOM 1157 C CA . ILE A 1 139 ? 2.043 2.055 -0.018 1.00 98.75 139 ILE A CA 1
ATOM 1158 C C . ILE A 1 139 ? 3.401 1.632 -0.582 1.00 98.75 139 ILE A C 1
ATOM 1160 O O . ILE A 1 139 ? 3.537 1.342 -1.770 1.00 98.75 139 ILE A O 1
ATOM 1164 N N . CYS A 1 140 ? 4.398 1.530 0.294 1.00 98.62 140 CYS A N 1
ATOM 1165 C CA . CYS A 1 140 ? 5.683 0.902 0.022 1.00 98.62 140 CYS A CA 1
ATOM 1166 C C . CYS A 1 140 ? 5.998 -0.115 1.124 1.00 98.62 140 CYS A C 1
ATOM 1168 O O . CYS A 1 140 ? 6.117 0.238 2.299 1.00 98.62 140 CYS A O 1
ATOM 1170 N N . TYR A 1 141 ? 6.126 -1.383 0.740 1.00 98.56 141 TYR A N 1
ATOM 1171 C CA . TYR A 1 141 ? 6.608 -2.457 1.602 1.00 98.56 141 TYR A CA 1
ATOM 1172 C C . TYR A 1 141 ? 8.086 -2.731 1.322 1.00 98.56 141 TYR A C 1
ATOM 1174 O O . TYR A 1 141 ? 8.465 -2.910 0.167 1.00 98.56 141 TYR A O 1
ATOM 1182 N N . GLN A 1 142 ? 8.913 -2.809 2.363 1.00 98.38 142 GLN A N 1
ATOM 1183 C CA . GLN A 1 142 ? 10.320 -3.191 2.259 1.00 98.38 142 GLN A CA 1
ATOM 1184 C C . GLN A 1 142 ? 10.528 -4.606 2.813 1.00 98.38 142 GLN A C 1
ATOM 1186 O O . GLN A 1 142 ? 10.280 -4.863 3.994 1.00 98.38 142 GLN A O 1
ATOM 1191 N N . ARG A 1 143 ? 11.014 -5.526 1.974 1.00 97.75 143 ARG A N 1
ATOM 1192 C CA . ARG A 1 143 ? 11.194 -6.948 2.307 1.00 97.75 143 ARG A CA 1
ATOM 1193 C C . ARG A 1 143 ? 12.253 -7.155 3.385 1.00 97.75 143 ARG A C 1
ATOM 1195 O O . ARG A 1 143 ? 11.991 -7.865 4.352 1.00 97.75 143 ARG A O 1
ATOM 1202 N N . SER A 1 144 ? 13.405 -6.505 3.248 1.00 97.94 144 SER A N 1
ATOM 1203 C CA . SER A 1 144 ? 14.562 -6.647 4.142 1.00 97.94 144 SER A CA 1
ATOM 1204 C C . SER A 1 144 ? 14.275 -6.240 5.589 1.00 97.94 144 SER A C 1
ATOM 1206 O O . SER A 1 144 ? 14.798 -6.853 6.516 1.00 97.94 144 SER A O 1
ATOM 1208 N N . THR A 1 145 ? 13.419 -5.237 5.798 1.00 97.81 145 THR A N 1
ATOM 1209 C CA . THR A 1 145 ? 13.068 -4.726 7.135 1.00 97.81 145 THR A CA 1
ATOM 1210 C C . THR A 1 145 ? 11.678 -5.150 7.597 1.00 97.81 145 THR A C 1
ATOM 1212 O O . THR A 1 145 ? 11.318 -4.922 8.751 1.00 97.81 145 THR A O 1
ATOM 1215 N N . ASN A 1 146 ? 10.894 -5.765 6.710 1.00 97.31 146 ASN A N 1
ATOM 1216 C CA . ASN A 1 146 ? 9.495 -6.110 6.919 1.00 97.31 146 ASN A CA 1
ATOM 1217 C C . ASN A 1 146 ? 8.621 -4.915 7.356 1.00 97.31 146 ASN A C 1
ATOM 1219 O O . ASN A 1 146 ? 7.740 -5.065 8.204 1.00 97.31 146 ASN A O 1
ATOM 1223 N N . LYS A 1 147 ? 8.864 -3.729 6.786 1.00 97.81 147 LYS A N 1
ATOM 1224 C CA . LYS A 1 147 ? 8.148 -2.489 7.127 1.00 97.81 147 LYS A CA 1
ATOM 1225 C C . LYS A 1 147 ? 7.219 -2.044 6.008 1.00 97.81 147 LYS A C 1
ATOM 1227 O O . LYS A 1 147 ? 7.553 -2.179 4.834 1.00 97.81 147 LYS A O 1
ATOM 1232 N N . ILE A 1 148 ? 6.080 -1.478 6.397 1.00 98.38 148 ILE A N 1
ATOM 1233 C CA . ILE A 1 148 ? 5.124 -0.819 5.507 1.00 98.38 148 ILE A CA 1
ATOM 1234 C C . ILE A 1 148 ? 5.128 0.670 5.841 1.00 98.38 148 ILE A C 1
ATOM 1236 O O . ILE A 1 148 ? 5.006 1.045 7.005 1.00 98.38 148 ILE A O 1
ATOM 1240 N N . ILE A 1 149 ? 5.274 1.505 4.817 1.00 98.25 149 ILE A N 1
ATOM 1241 C CA . ILE A 1 149 ? 5.073 2.952 4.899 1.00 98.25 149 ILE A CA 1
ATOM 1242 C C . ILE A 1 149 ? 3.953 3.298 3.927 1.00 98.25 149 ILE A C 1
ATOM 1244 O O . ILE A 1 149 ? 3.914 2.768 2.815 1.00 98.25 149 ILE A O 1
ATOM 1248 N N . GLY A 1 150 ? 3.047 4.176 4.347 1.00 98.00 150 GLY A N 1
ATOM 1249 C CA . GLY A 1 150 ? 1.874 4.529 3.567 1.00 98.00 150 GLY A CA 1
ATOM 1250 C C . GLY A 1 150 ? 1.489 5.993 3.685 1.00 98.00 150 GLY A C 1
ATOM 1251 O O . GLY A 1 150 ? 1.750 6.630 4.704 1.00 98.00 150 GLY A O 1
ATOM 1252 N N . PHE A 1 151 ? 0.841 6.507 2.643 1.00 97.50 151 PHE A N 1
ATOM 1253 C CA . PHE A 1 151 ? 0.285 7.853 2.600 1.00 97.50 151 PHE A CA 1
ATOM 1254 C C . PHE A 1 151 ? -1.119 7.812 2.005 1.00 97.50 151 PHE A C 1
ATOM 1256 O O . PHE A 1 151 ? -1.293 7.343 0.882 1.00 97.50 151 PHE A O 1
ATOM 1263 N N . TYR A 1 152 ? -2.099 8.297 2.762 1.00 95.56 152 TYR A N 1
ATOM 1264 C CA . TYR A 1 152 ? -3.482 8.418 2.310 1.00 95.56 152 TYR A CA 1
ATOM 1265 C C . TYR A 1 152 ? -3.651 9.619 1.370 1.00 95.56 152 TYR A C 1
ATOM 1267 O O . TYR A 1 152 ? -3.046 10.671 1.612 1.00 95.56 152 TYR A O 1
ATOM 1275 N N . TYR A 1 153 ? -4.467 9.442 0.331 1.00 94.06 153 TYR A N 1
ATOM 1276 C CA . TYR A 1 153 ? -4.936 10.466 -0.602 1.00 94.06 153 TYR A CA 1
ATOM 1277 C C . TYR A 1 153 ? -6.461 10.430 -0.693 1.00 94.06 153 TYR A C 1
ATOM 1279 O O . TYR A 1 153 ? -7.001 9.332 -0.975 1.00 94.06 153 TYR A O 1
#

Secondary structure (DSSP, 8-state):
--STT-EEEEEEEETTEEEEEEEEEEEEETTTTEEEEEEEEESS-SS-SEEEEEEEEEESSSSS-S---STT--HHHHHHHHTTSGGGGGGTTTTTSTT-----TT-SEEEEEEEEEEEES-TT---BTTB--SS-EEEEEETTTTEEEEEE-

pLDDT: mean 94.14, std 6.25, range [70.44, 98.81]

Radius of gyration: 15.57 Å; chains: 1; bounding box: 40×31×42 Å

Foldseek 3Di:
DDAAQDKDWDWDDDPPDIWIKIWGWHHDDVPVQKTKTKIKTAPQDPVPRIWIFIKIKGWQFPVHALQNPDLPDDPVNSLVFQVVDPVCVVCSVPSPDPPDTDHPPPDQKIWMKIQTQATPPDRPDQDDVNDHRSWIKTWIAGNVVRDIDIDTD